Protein AF-A0AAE0CWH1-F1 (afdb_monomer_lite)

Structure (mmCIF, N/CA/C/O backbone):
data_AF-A0AAE0CWH1-F1
#
_entry.id   AF-A0AAE0CWH1-F1
#
loop_
_atom_site.group_PDB
_atom_site.id
_atom_site.type_symbol
_atom_site.label_atom_id
_atom_site.label_alt_id
_atom_site.label_comp_id
_atom_site.label_asym_id
_atom_site.label_entity_id
_atom_site.label_seq_id
_atom_site.pdbx_PDB_ins_code
_atom_site.Cartn_x
_atom_site.Cartn_y
_atom_site.Cartn_z
_atom_site.occupancy
_atom_site.B_iso_or_equiv
_atom_site.auth_seq_id
_atom_site.auth_comp_id
_atom_site.auth_asym_id
_atom_site.auth_atom_id
_atom_site.pdbx_PDB_model_num
ATOM 1 N N . MET A 1 1 ? -42.273 17.896 56.744 1.00 43.06 1 MET A N 1
ATOM 2 C CA . MET A 1 1 ? -41.693 18.245 55.426 1.00 43.06 1 MET A CA 1
ATOM 3 C C . MET A 1 1 ? -41.003 17.010 54.846 1.00 43.06 1 MET A C 1
ATOM 5 O O . MET A 1 1 ? -39.860 16.769 55.180 1.00 43.06 1 MET A O 1
ATOM 9 N N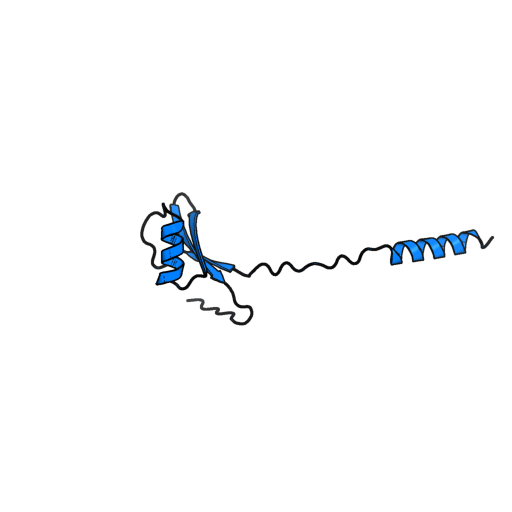 . VAL A 1 2 ? -41.695 16.188 54.043 1.00 53.91 2 VAL A N 1
ATOM 10 C CA . VAL A 1 2 ? -41.079 15.026 53.339 1.00 53.91 2 VAL A CA 1
ATOM 11 C C . VAL A 1 2 ? -41.346 15.063 51.824 1.00 53.91 2 VAL A C 1
ATOM 13 O O . VAL A 1 2 ? -40.657 14.416 51.047 1.00 53.91 2 VAL A O 1
ATOM 16 N N . LYS A 1 3 ? -42.258 15.935 51.366 1.00 51.84 3 LYS A N 1
ATOM 17 C CA . LYS A 1 3 ? -42.580 16.127 49.941 1.00 51.84 3 LYS A CA 1
ATOM 18 C C . LYS A 1 3 ? -41.342 16.447 49.091 1.00 51.84 3 LYS A C 1
ATOM 20 O O . LYS A 1 3 ? -41.187 15.857 48.036 1.00 51.84 3 LYS A O 1
ATOM 25 N N . SER A 1 4 ? -40.428 17.282 49.598 1.00 57.47 4 SER A N 1
ATOM 26 C CA . SER A 1 4 ? -39.177 17.652 48.907 1.00 57.47 4 SER A CA 1
ATOM 27 C C . SER A 1 4 ? -38.243 16.457 48.651 1.00 57.47 4 SER A C 1
ATOM 29 O O . SER A 1 4 ? -37.599 16.378 47.610 1.00 57.47 4 SER A O 1
ATOM 31 N N . SER A 1 5 ? -38.222 15.488 49.575 1.00 62.81 5 SER A N 1
ATOM 32 C CA . SER A 1 5 ? -37.331 14.322 49.512 1.00 6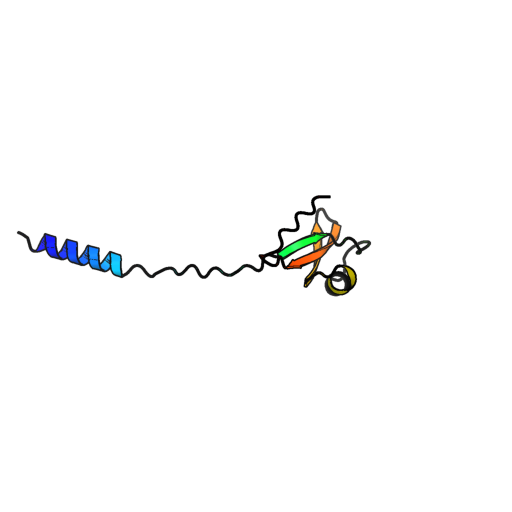2.81 5 SER A CA 1
ATOM 33 C C . SER A 1 5 ? -37.742 13.343 48.408 1.00 62.81 5 SER A C 1
ATOM 35 O O . SER A 1 5 ? -36.900 12.836 47.671 1.00 62.81 5 SER A O 1
ATOM 37 N N . HIS A 1 6 ? -39.050 13.133 48.224 1.00 68.56 6 HIS A N 1
ATOM 38 C CA . HIS A 1 6 ? -39.553 12.233 47.185 1.00 68.56 6 HIS A CA 1
ATOM 39 C C . HIS A 1 6 ? -39.375 12.803 45.777 1.00 68.56 6 HIS A C 1
ATOM 41 O O . HIS A 1 6 ? -39.020 12.051 44.879 1.00 68.56 6 HIS A O 1
ATOM 47 N N . TYR A 1 7 ? -39.548 14.116 45.580 1.00 78.19 7 TYR A N 1
ATOM 48 C CA . TYR A 1 7 ? -39.272 14.738 44.279 1.00 78.19 7 TYR A CA 1
ATOM 49 C C . TYR A 1 7 ? -37.796 14.641 43.907 1.00 78.19 7 TYR A C 1
ATOM 51 O O . TYR A 1 7 ? -37.479 14.364 42.756 1.00 78.19 7 TYR A O 1
ATOM 59 N N . PHE A 1 8 ? -36.901 14.805 44.882 1.00 76.38 8 PHE A N 1
ATOM 60 C CA . PHE A 1 8 ? -35.466 14.649 44.667 1.00 76.38 8 PHE A CA 1
ATOM 61 C C . PHE A 1 8 ? -35.093 13.205 44.303 1.00 76.38 8 PHE A C 1
ATOM 63 O O . PHE A 1 8 ? -34.355 12.981 43.347 1.00 76.38 8 PHE A O 1
ATOM 70 N N . ALA A 1 9 ? -35.666 12.222 45.003 1.00 81.19 9 ALA A N 1
ATOM 71 C CA . ALA A 1 9 ? -35.465 10.808 44.695 1.00 81.19 9 ALA A CA 1
ATOM 72 C C . ALA A 1 9 ? -36.017 10.426 43.309 1.00 81.19 9 ALA A C 1
ATOM 74 O O . ALA A 1 9 ? -35.343 9.743 42.545 1.00 81.19 9 ALA A O 1
ATOM 75 N N . ILE A 1 10 ? -37.214 10.905 42.956 1.00 83.50 10 ILE A N 1
ATOM 76 C CA . ILE A 1 10 ? -37.836 10.651 41.648 1.00 83.50 10 ILE A CA 1
ATOM 77 C C . ILE A 1 10 ? -37.025 11.302 40.523 1.00 83.50 10 ILE A C 1
ATOM 79 O O . ILE A 1 10 ? -36.811 10.677 39.487 1.00 83.50 10 ILE A O 1
ATOM 83 N N . LEU A 1 11 ? -36.534 12.526 40.729 1.00 82.00 11 LEU A N 1
ATOM 84 C CA . LEU A 1 11 ? -35.694 13.232 39.763 1.00 82.00 11 LEU A CA 1
ATOM 85 C C . LEU A 1 11 ? -34.364 12.500 39.531 1.00 82.00 11 LEU A C 1
ATOM 87 O O . LEU A 1 11 ? -33.956 12.334 38.386 1.00 82.00 11 LEU A O 1
ATOM 91 N N . LEU A 1 12 ? -33.727 11.999 40.594 1.00 80.19 12 LEU A N 1
ATOM 92 C CA . LEU A 1 12 ? -32.515 11.182 40.483 1.00 80.19 12 LEU A CA 1
ATOM 93 C C . LEU A 1 12 ? -32.759 9.891 39.694 1.00 80.19 12 LEU A C 1
ATOM 95 O O . LEU A 1 12 ? -31.961 9.551 38.826 1.00 80.19 12 LEU A O 1
ATOM 99 N N . VAL A 1 13 ? -33.874 9.203 39.946 1.00 83.62 13 VAL A N 1
ATOM 100 C CA . VAL A 1 13 ? -34.251 7.996 39.193 1.00 83.62 13 VAL A CA 1
ATOM 101 C C . VAL A 1 13 ? -34.487 8.320 37.715 1.00 83.62 13 VAL A C 1
ATOM 103 O O . VAL A 1 13 ? -33.997 7.599 36.853 1.00 83.62 13 VAL A O 1
ATOM 106 N N . PHE A 1 14 ? -35.156 9.433 37.404 1.00 81.69 14 PHE A N 1
ATOM 107 C CA . PHE A 1 14 ? -35.363 9.874 36.021 1.00 81.69 14 PHE A CA 1
ATOM 108 C C . PHE A 1 14 ? -34.050 10.162 35.282 1.00 81.69 14 PHE A C 1
ATOM 110 O O . PHE A 1 14 ? -33.906 9.769 34.127 1.00 81.69 14 PHE A O 1
ATOM 117 N N . VAL A 1 15 ? -33.083 10.806 35.943 1.00 79.25 15 VAL A N 1
ATOM 118 C CA . VAL A 1 15 ? -31.763 11.099 35.358 1.00 79.25 15 VAL A CA 1
ATOM 119 C C . VAL A 1 15 ? -30.980 9.817 35.066 1.00 79.25 15 VAL A C 1
ATOM 121 O O . VAL A 1 15 ? -30.327 9.736 34.031 1.00 79.25 15 VAL A O 1
ATOM 124 N N . LEU A 1 16 ? -31.077 8.803 35.931 1.00 75.69 16 LEU A N 1
ATOM 125 C CA . LEU A 1 16 ? -30.406 7.514 35.731 1.00 75.69 16 LEU A CA 1
ATOM 126 C C . LEU A 1 16 ? -31.013 6.694 34.582 1.00 75.69 16 LEU A C 1
ATOM 128 O O . LEU A 1 16 ? -30.282 5.978 33.907 1.00 75.69 16 LEU A O 1
ATOM 132 N N . ILE A 1 17 ? -32.323 6.809 34.340 1.00 75.56 17 ILE A N 1
ATOM 133 C CA . ILE A 1 17 ? -33.015 6.104 33.242 1.00 75.56 17 ILE A CA 1
ATOM 134 C C . ILE A 1 17 ? -32.818 6.827 31.898 1.00 75.56 17 ILE A C 1
ATOM 136 O O . ILE A 1 17 ? -32.878 6.203 30.844 1.00 75.56 17 ILE A O 1
ATOM 140 N N . ALA A 1 18 ? -32.575 8.140 31.915 1.00 74.50 18 ALA A N 1
ATOM 141 C CA . ALA A 1 18 ? -32.427 8.951 30.707 1.00 74.50 18 ALA A CA 1
ATOM 142 C C . ALA A 1 18 ? -31.021 8.910 30.081 1.00 74.50 18 ALA A C 1
ATOM 144 O O . ALA A 1 18 ? -30.791 9.606 29.092 1.00 74.50 18 ALA A O 1
ATOM 145 N N . ILE A 1 19 ? -30.077 8.143 30.638 1.00 73.94 19 ILE A N 1
ATOM 146 C CA . ILE A 1 19 ? -28.745 8.001 30.045 1.00 73.94 19 ILE A CA 1
ATOM 147 C C . ILE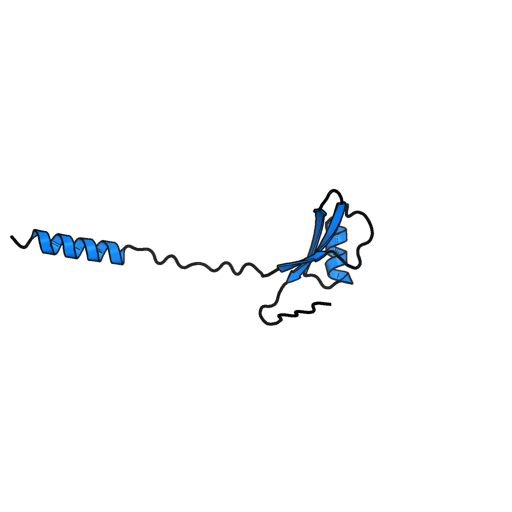 A 1 19 ? -28.907 7.128 28.794 1.00 73.94 19 ILE A C 1
ATOM 149 O O . ILE A 1 19 ? -29.242 5.952 28.935 1.00 73.94 19 ILE A O 1
ATOM 153 N N . PRO A 1 20 ? -28.705 7.658 27.573 1.00 66.81 20 PRO A N 1
ATOM 154 C CA . PRO A 1 20 ? -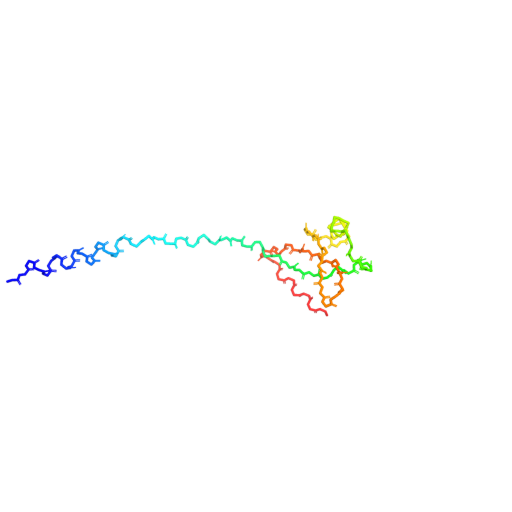28.710 6.808 26.398 1.00 66.81 20 PRO A CA 1
ATOM 155 C C . PRO A 1 20 ? -27.581 5.794 26.552 1.00 66.81 20 PRO A C 1
ATOM 157 O O . PRO A 1 20 ? -26.440 6.159 26.850 1.00 66.81 20 PRO A O 1
ATOM 160 N N . GLU A 1 21 ? -27.909 4.522 26.353 1.00 64.50 21 GLU A N 1
ATOM 161 C CA . GLU A 1 21 ? -26.924 3.476 26.143 1.00 64.50 21 GLU A CA 1
ATOM 162 C C . GLU A 1 21 ? -26.107 3.906 24.926 1.00 64.50 21 GLU A C 1
ATOM 164 O O . GLU A 1 21 ? -26.546 3.796 23.782 1.00 64.50 21 GLU A O 1
ATOM 169 N N . MET A 1 22 ? -24.936 4.497 25.168 1.00 62.38 22 MET A N 1
ATOM 170 C CA . MET A 1 22 ? -23.943 4.704 24.131 1.00 62.38 22 MET A CA 1
ATOM 171 C C . MET A 1 22 ? -23.442 3.312 23.781 1.00 62.38 22 MET A C 1
ATOM 173 O O . MET A 1 22 ? -22.427 2.852 24.302 1.00 62.38 22 MET A O 1
ATOM 177 N N . THR A 1 23 ? -24.200 2.607 22.944 1.00 56.03 23 THR A N 1
ATOM 178 C CA . THR A 1 23 ? -23.700 1.451 22.228 1.00 56.03 23 THR A CA 1
ATOM 179 C C . THR A 1 23 ? -22.484 1.962 21.484 1.00 56.03 23 THR A C 1
ATOM 181 O O . THR A 1 23 ? -22.610 2.687 20.495 1.00 56.03 23 THR A O 1
ATOM 184 N N . MET A 1 24 ? -21.301 1.663 22.018 1.00 57.22 24 MET A N 1
ATOM 185 C CA . MET A 1 24 ? -20.075 1.758 21.258 1.00 57.22 24 MET A CA 1
ATOM 186 C C . MET A 1 24 ? -20.278 0.803 20.096 1.00 57.22 24 MET A C 1
ATOM 188 O O . MET A 1 24 ? -20.099 -0.404 20.229 1.00 57.22 24 MET A O 1
ATOM 192 N N . THR A 1 25 ? -20.737 1.340 18.970 1.00 50.09 25 THR A N 1
ATOM 193 C CA . THR A 1 25 ? -20.560 0.701 17.682 1.00 50.09 25 THR A CA 1
ATOM 194 C C . THR A 1 25 ? -19.058 0.609 17.530 1.00 50.09 25 THR A C 1
ATOM 196 O O . THR A 1 25 ? -18.399 1.585 17.166 1.00 50.09 25 THR A O 1
ATOM 199 N N . THR A 1 26 ? -18.508 -0.533 17.929 1.00 51.97 26 THR A N 1
ATOM 200 C CA . THR A 1 26 ? -17.195 -0.971 17.506 1.00 51.97 26 THR A CA 1
ATOM 201 C C . THR A 1 26 ? -17.283 -0.985 15.994 1.00 51.97 26 THR A C 1
ATOM 203 O O . THR A 1 26 ? -17.807 -1.918 15.393 1.00 51.97 26 THR A O 1
ATOM 206 N N . VAL A 1 27 ? -16.876 0.120 15.374 1.00 50.44 27 VAL A N 1
ATOM 207 C CA . VAL A 1 27 ? -16.453 0.073 13.989 1.00 50.44 27 VAL A CA 1
ATOM 208 C C . VAL A 1 27 ? -15.307 -0.915 14.066 1.00 50.44 27 VAL A C 1
ATOM 210 O O . VAL A 1 27 ? -14.280 -0.600 14.667 1.00 50.44 27 VAL A O 1
ATOM 213 N N . GLU A 1 28 ? -15.535 -2.149 13.619 1.00 55.19 28 GLU A N 1
ATOM 214 C CA . GLU A 1 28 ? -14.449 -3.064 13.312 1.00 55.19 28 GLU A CA 1
ATOM 215 C C . GLU A 1 28 ? -13.621 -2.320 12.273 1.00 55.19 28 GLU A C 1
ATOM 217 O O . GLU A 1 28 ? -13.913 -2.322 11.079 1.00 55.19 28 GLU A O 1
ATOM 222 N N . ALA A 1 29 ? -12.657 -1.534 12.749 1.00 56.62 29 ALA A N 1
ATOM 223 C CA . ALA A 1 29 ? -11.621 -1.005 11.909 1.00 56.62 29 ALA A CA 1
ATOM 224 C C . ALA A 1 29 ? -10.950 -2.263 11.385 1.00 56.62 29 ALA A C 1
ATOM 226 O O . ALA A 1 29 ? -10.301 -2.966 12.158 1.00 56.62 29 ALA A O 1
ATOM 227 N N . ALA A 1 30 ? -11.215 -2.597 10.120 1.00 61.44 30 ALA A N 1
ATOM 228 C CA . ALA A 1 30 ? -10.520 -3.672 9.442 1.00 61.44 30 ALA A CA 1
ATOM 229 C C . ALA A 1 30 ? -9.038 -3.476 9.759 1.00 61.44 30 ALA A C 1
ATOM 231 O O . ALA A 1 30 ? -8.463 -2.429 9.444 1.00 61.44 30 ALA A O 1
ATOM 232 N N . ASN A 1 31 ? -8.469 -4.409 10.519 1.00 74.25 31 ASN A N 1
ATOM 233 C CA . ASN A 1 31 ? -7.109 -4.281 11.004 1.00 74.25 31 ASN A CA 1
ATOM 234 C C . ASN A 1 31 ? -6.217 -4.467 9.776 1.00 74.25 31 ASN A C 1
ATOM 236 O O . ASN A 1 31 ? -5.960 -5.586 9.366 1.00 74.25 31 ASN A O 1
ATOM 240 N N . VAL A 1 32 ? -5.812 -3.386 9.116 1.00 83.75 32 VAL A N 1
ATOM 241 C CA . VAL A 1 32 ? -4.930 -3.454 7.946 1.00 83.75 32 VAL A CA 1
ATOM 242 C C . VAL A 1 32 ? -3.489 -3.193 8.363 1.00 83.75 32 VAL A C 1
ATOM 244 O O . VAL A 1 32 ? -3.185 -2.203 9.027 1.00 83.75 32 VAL A O 1
ATOM 247 N N . CYS A 1 33 ? -2.587 -4.087 7.966 1.00 89.06 33 CYS A N 1
ATOM 248 C CA . CYS A 1 33 ? -1.150 -3.948 8.157 1.00 89.06 33 CYS A CA 1
ATOM 249 C C . CYS A 1 33 ? -0.521 -3.291 6.923 1.00 89.06 33 CYS A C 1
ATOM 251 O O . CYS A 1 33 ? -0.584 -3.843 5.827 1.00 89.06 33 CYS A O 1
ATOM 253 N N . GLU A 1 34 ? 0.099 -2.124 7.105 1.00 92.44 34 GLU A N 1
ATOM 254 C CA . GLU A 1 34 ? 0.897 -1.447 6.076 1.00 92.44 34 GLU A CA 1
ATOM 255 C C . GLU A 1 34 ? 2.321 -2.017 6.062 1.00 92.44 34 GLU A C 1
ATOM 257 O O . GLU A 1 34 ? 3.006 -2.012 7.087 1.00 92.44 34 GLU A O 1
ATOM 262 N N . LYS A 1 35 ? 2.807 -2.444 4.894 1.00 93.94 35 LYS A N 1
ATOM 263 C CA . LYS A 1 35 ? 4.207 -2.840 4.682 1.00 93.94 35 LYS A CA 1
ATOM 264 C C . LYS A 1 35 ? 4.758 -2.175 3.418 1.00 93.94 35 LYS A C 1
ATOM 266 O O . LYS A 1 35 ? 4.024 -2.038 2.441 1.00 93.94 35 LYS A O 1
ATOM 271 N N . PRO A 1 36 ? 6.030 -1.738 3.383 1.00 95.38 36 PRO A N 1
ATOM 272 C CA . PRO A 1 36 ? 6.647 -1.333 2.124 1.00 95.38 36 PRO A CA 1
ATOM 273 C C . PRO A 1 36 ? 6.682 -2.534 1.170 1.00 95.38 36 PRO A C 1
ATOM 275 O O . PRO A 1 36 ? 7.027 -3.636 1.590 1.00 95.38 36 PRO A O 1
ATOM 278 N N . SER A 1 37 ? 6.334 -2.312 -0.097 1.00 96.44 37 SER A N 1
ATOM 279 C CA . SER A 1 37 ? 6.372 -3.363 -1.117 1.00 96.44 37 SER A CA 1
ATOM 280 C C . SER A 1 37 ? 7.795 -3.894 -1.279 1.00 96.44 37 SER A C 1
ATOM 282 O O . SER A 1 37 ? 8.736 -3.111 -1.447 1.00 96.44 37 SER A O 1
ATOM 284 N N . GLN A 1 38 ? 7.941 -5.218 -1.246 1.00 96.75 38 GLN A N 1
ATOM 285 C CA . GLN A 1 38 ? 9.236 -5.882 -1.427 1.00 96.75 38 GLN A CA 1
ATOM 286 C C . GLN A 1 38 ? 9.576 -6.100 -2.900 1.00 96.75 38 GLN A C 1
ATOM 288 O O . GLN A 1 38 ? 10.742 -6.247 -3.265 1.00 96.75 38 GLN A O 1
ATOM 293 N N . THR A 1 39 ? 8.557 -6.112 -3.760 1.00 97.31 39 THR A N 1
ATOM 294 C CA . THR A 1 39 ? 8.722 -6.334 -5.198 1.00 97.31 39 THR A CA 1
ATOM 295 C C . THR A 1 39 ? 8.803 -5.031 -5.995 1.00 97.31 39 THR A C 1
ATOM 297 O O . THR A 1 39 ? 9.312 -5.013 -7.120 1.00 97.31 39 THR A O 1
ATOM 300 N N . TRP A 1 40 ? 8.325 -3.914 -5.439 1.00 96.44 40 TRP A N 1
ATOM 301 C CA . TRP A 1 40 ? 8.341 -2.620 -6.110 1.00 96.44 40 TRP A CA 1
ATOM 302 C C . TRP A 1 40 ? 9.741 -2.016 -6.137 1.00 96.44 40 TRP A C 1
ATOM 304 O O . TRP A 1 40 ? 10.373 -1.778 -5.109 1.00 96.44 40 TRP A O 1
ATOM 314 N N . SER A 1 41 ? 10.195 -1.664 -7.337 1.00 93.62 41 SER A N 1
ATOM 315 C CA . SER A 1 41 ? 11.487 -1.015 -7.543 1.00 93.62 41 SER A CA 1
ATOM 316 C C . SER A 1 41 ? 11.328 0.432 -8.004 1.00 93.62 41 SER A C 1
ATOM 318 O O . SER A 1 41 ? 10.530 0.753 -8.882 1.00 93.62 41 SER A O 1
ATOM 320 N N . GLY A 1 42 ? 12.143 1.322 -7.436 1.00 93.50 42 GLY A N 1
ATOM 321 C CA . GLY A 1 42 ? 12.193 2.733 -7.821 1.00 93.50 42 GLY A CA 1
ATOM 322 C C . GLY A 1 42 ? 11.087 3.606 -7.217 1.00 93.50 42 GLY A C 1
ATOM 323 O O . GLY A 1 42 ? 10.414 3.252 -6.248 1.00 93.50 42 GLY A O 1
ATOM 324 N N . LYS A 1 43 ? 10.940 4.815 -7.768 1.00 95.88 43 LYS A N 1
ATOM 325 C CA . LYS A 1 43 ? 10.015 5.833 -7.254 1.00 95.88 43 LYS A CA 1
ATOM 326 C C . LYS A 1 43 ? 8.571 5.479 -7.611 1.00 95.88 43 LYS A C 1
ATOM 328 O O . LYS A 1 43 ? 8.240 5.333 -8.783 1.00 95.88 43 LYS A O 1
ATOM 333 N N . CYS A 1 44 ? 7.696 5.433 -6.611 1.00 97.50 44 CYS A N 1
ATOM 334 C CA . CYS A 1 44 ? 6.264 5.240 -6.829 1.00 97.50 44 CYS A CA 1
ATOM 335 C C . CYS A 1 44 ? 5.637 6.518 -7.408 1.00 97.50 44 CYS A C 1
ATOM 337 O O . CYS A 1 44 ? 5.644 7.565 -6.761 1.00 97.50 44 CYS A O 1
ATOM 339 N N . GLY A 1 45 ? 5.148 6.453 -8.648 1.00 95.88 45 GLY A N 1
ATOM 340 C CA . GLY A 1 45 ? 4.504 7.582 -9.337 1.00 95.88 45 GLY A CA 1
ATOM 341 C C . GLY A 1 45 ? 3.057 7.322 -9.755 1.00 95.88 45 GLY A C 1
ATOM 342 O O . GLY A 1 45 ? 2.376 8.250 -10.177 1.00 95.88 45 GLY A O 1
ATOM 343 N N . ASN A 1 46 ? 2.593 6.077 -9.643 1.00 97.00 46 ASN A N 1
ATOM 344 C CA . ASN A 1 46 ? 1.249 5.667 -10.023 1.00 97.00 46 ASN A CA 1
ATOM 345 C C . ASN A 1 46 ? 0.709 4.683 -8.980 1.00 97.00 46 ASN A C 1
ATOM 347 O O . ASN A 1 46 ? 1.143 3.532 -8.920 1.00 97.00 46 ASN A O 1
ATOM 351 N N . THR A 1 47 ? -0.242 5.153 -8.173 1.00 97.81 47 THR A N 1
ATOM 352 C CA . THR A 1 47 ? -0.897 4.361 -7.125 1.00 97.81 47 THR A CA 1
ATOM 353 C C . THR A 1 47 ? -1.605 3.134 -7.695 1.00 97.81 47 THR A C 1
ATOM 355 O O . THR A 1 47 ? -1.527 2.086 -7.080 1.00 97.81 47 THR A O 1
ATOM 358 N N . GLY A 1 48 ? -2.220 3.209 -8.880 1.00 98.12 48 GLY A N 1
ATOM 359 C CA . GLY A 1 48 ? -2.919 2.065 -9.479 1.00 98.12 48 GLY A CA 1
ATOM 360 C C . GLY A 1 48 ? -1.980 0.942 -9.929 1.00 98.12 48 GLY A C 1
ATOM 361 O O . GLY A 1 48 ? -2.299 -0.229 -9.769 1.00 98.12 48 GLY A O 1
ATOM 362 N N . HIS A 1 49 ? -0.789 1.278 -10.438 1.00 97.94 49 HIS A N 1
ATOM 363 C CA . HIS A 1 49 ? 0.228 0.259 -10.733 1.00 97.94 49 HIS A CA 1
ATOM 364 C C . HIS A 1 49 ? 0.751 -0.395 -9.451 1.00 97.94 49 HIS A C 1
ATOM 366 O O . HIS A 1 49 ? 0.928 -1.607 -9.417 1.00 97.94 49 HIS A O 1
ATOM 372 N N . CYS A 1 50 ? 0.979 0.407 -8.406 1.00 98.38 50 CYS A N 1
ATOM 373 C CA . CYS A 1 50 ? 1.367 -0.094 -7.089 1.00 98.38 50 CYS A CA 1
ATOM 374 C C . CYS A 1 50 ? 0.282 -1.008 -6.496 1.00 98.38 50 CYS A C 1
ATOM 376 O O . CYS A 1 50 ? 0.601 -2.101 -6.048 1.00 98.38 50 CYS A O 1
ATOM 378 N N . ASP A 1 51 ? -0.991 -0.611 -6.568 1.00 98.38 51 ASP A N 1
ATOM 379 C CA . ASP A 1 51 ? -2.130 -1.407 -6.104 1.00 98.38 51 ASP A CA 1
ATOM 380 C C . ASP A 1 51 ? -2.209 -2.768 -6.799 1.00 98.38 51 ASP A C 1
ATOM 382 O O . ASP A 1 51 ? -2.234 -3.802 -6.133 1.00 98.38 51 ASP A O 1
ATOM 386 N N . ASN A 1 52 ? -2.180 -2.773 -8.134 1.00 98.38 52 ASN A N 1
ATOM 387 C CA . ASN A 1 52 ? -2.237 -4.010 -8.910 1.00 98.38 52 ASN A CA 1
ATOM 388 C C . ASN A 1 52 ? -1.040 -4.915 -8.606 1.00 98.38 52 ASN A C 1
ATOM 390 O O . ASN A 1 52 ? -1.222 -6.102 -8.379 1.00 98.38 52 ASN A O 1
ATOM 394 N N . GLN A 1 53 ? 0.174 -4.365 -8.523 1.00 98.00 53 GLN A N 1
ATOM 395 C CA . GLN A 1 53 ? 1.354 -5.163 -8.192 1.00 98.00 53 GLN A CA 1
ATOM 396 C C . GLN A 1 53 ? 1.281 -5.743 -6.772 1.00 98.00 53 GLN A C 1
ATOM 398 O O . GLN A 1 53 ? 1.572 -6.921 -6.584 1.00 98.00 53 GLN A O 1
ATOM 403 N N . CYS A 1 54 ? 0.859 -4.955 -5.779 1.00 98.00 54 CYS A N 1
ATOM 404 C CA . CYS A 1 54 ? 0.660 -5.436 -4.411 1.00 98.00 54 CYS A CA 1
ATOM 405 C C . CYS A 1 54 ? -0.338 -6.607 -4.361 1.00 98.00 54 CYS A C 1
ATOM 407 O O . CYS A 1 54 ? -0.088 -7.595 -3.671 1.00 98.00 54 CYS A O 1
ATOM 409 N N . LYS A 1 55 ? -1.435 -6.530 -5.121 1.00 97.00 55 LYS A N 1
ATOM 410 C CA . LYS A 1 55 ? -2.436 -7.603 -5.222 1.00 97.00 55 LYS A CA 1
ATOM 411 C C . LYS A 1 55 ? -1.902 -8.834 -5.949 1.00 97.00 55 LYS A C 1
ATOM 413 O O . LYS A 1 55 ? -1.994 -9.946 -5.432 1.00 97.00 55 LYS A O 1
ATOM 418 N N . ASP A 1 56 ? -1.319 -8.631 -7.125 1.00 97.88 56 ASP A N 1
ATOM 419 C CA . ASP A 1 56 ? -0.939 -9.714 -8.027 1.00 97.88 56 ASP A CA 1
ATOM 420 C C . ASP A 1 56 ? 0.325 -10.450 -7.552 1.00 97.88 56 ASP A C 1
ATOM 422 O O . ASP A 1 56 ? 0.460 -11.648 -7.794 1.00 97.88 56 ASP A O 1
ATOM 426 N N . TRP A 1 57 ? 1.281 -9.742 -6.934 1.00 97.62 57 TRP A N 1
ATOM 427 C CA . TRP A 1 57 ? 2.629 -10.269 -6.660 1.00 97.62 57 TRP A CA 1
ATOM 428 C C . TRP A 1 57 ? 2.901 -10.488 -5.174 1.00 97.62 57 TRP A C 1
ATOM 430 O O . TRP A 1 57 ? 3.716 -11.340 -4.829 1.00 97.62 57 TRP A O 1
ATOM 440 N N . GLU A 1 58 ? 2.256 -9.718 -4.298 1.00 96.75 58 GLU A N 1
ATOM 441 C CA . GLU A 1 58 ? 2.464 -9.804 -2.847 1.00 96.75 58 GLU A CA 1
ATOM 442 C C . GLU A 1 58 ? 1.229 -10.326 -2.108 1.00 96.75 58 GLU A C 1
ATOM 444 O O . GLU A 1 58 ? 1.307 -10.544 -0.904 1.00 96.75 58 GLU A O 1
ATOM 449 N N . HIS A 1 59 ? 0.119 -10.585 -2.812 1.00 94.19 59 HIS A N 1
ATOM 450 C CA . HIS A 1 59 ? -1.150 -11.051 -2.238 1.00 94.19 59 HIS A CA 1
ATOM 451 C C . HIS A 1 59 ? -1.724 -10.108 -1.168 1.00 94.19 59 HIS A C 1
ATOM 453 O O . HIS A 1 59 ? -2.366 -10.536 -0.210 1.00 94.19 59 HIS A O 1
ATOM 459 N N . ALA A 1 60 ? -1.482 -8.809 -1.328 1.00 95.00 60 ALA A N 1
ATOM 460 C CA . ALA A 1 60 ? -2.058 -7.774 -0.484 1.00 95.00 60 ALA A CA 1
ATOM 461 C C . ALA A 1 60 ? -3.506 -7.463 -0.899 1.00 95.00 60 ALA A C 1
ATOM 463 O O . ALA A 1 60 ? -3.893 -7.678 -2.049 1.00 95.00 60 ALA 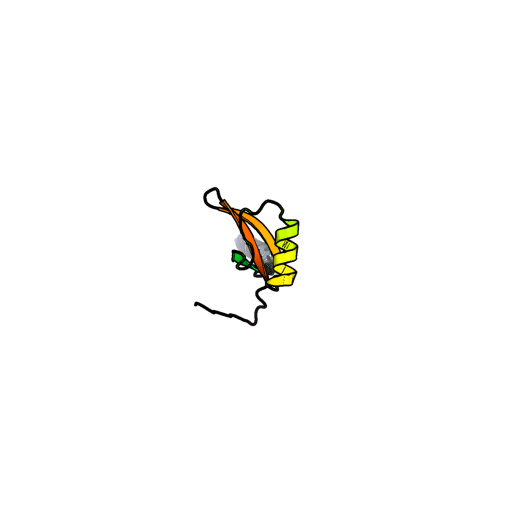A O 1
ATOM 464 N N . SER A 1 61 ? -4.304 -6.892 0.005 1.00 95.19 61 SER A N 1
ATOM 465 C CA . SER A 1 61 ? -5.662 -6.441 -0.327 1.00 95.19 61 SER A CA 1
ATOM 466 C C . SER A 1 61 ? -5.659 -5.120 -1.101 1.00 95.19 61 SER A C 1
ATOM 468 O O . SER A 1 61 ? -6.536 -4.877 -1.933 1.00 95.19 61 SER A O 1
ATOM 470 N N . HIS A 1 62 ? -4.658 -4.268 -0.864 1.00 95.75 62 HIS A N 1
ATOM 471 C CA . HIS A 1 62 ? -4.519 -2.967 -1.513 1.00 95.75 62 HIS A CA 1
ATOM 472 C C . HIS A 1 62 ? -3.053 -2.514 -1.584 1.00 95.75 62 HIS A C 1
ATOM 474 O O . HIS A 1 62 ? -2.204 -2.997 -0.837 1.00 95.75 62 HIS A O 1
ATOM 480 N N . GLY A 1 63 ? -2.749 -1.544 -2.445 1.00 97.44 63 GLY A N 1
ATOM 481 C CA . GLY A 1 63 ? -1.466 -0.848 -2.459 1.00 97.44 63 GLY A CA 1
ATOM 482 C C . GLY A 1 63 ? -1.584 0.633 -2.812 1.00 97.44 63 GLY A C 1
ATOM 483 O O . GLY A 1 63 ? -2.441 1.038 -3.595 1.00 97.44 63 GLY A O 1
ATOM 484 N N . ALA A 1 64 ? -0.694 1.457 -2.254 1.00 97.94 64 ALA A N 1
ATOM 485 C CA . ALA A 1 64 ? -0.649 2.882 -2.555 1.00 97.94 64 ALA A CA 1
ATOM 486 C C . ALA A 1 64 ? 0.756 3.498 -2.519 1.00 97.94 64 ALA A C 1
ATOM 488 O O . ALA A 1 64 ? 1.651 3.083 -1.779 1.00 97.94 64 ALA A O 1
ATOM 489 N N . CYS A 1 65 ? 0.944 4.556 -3.315 1.00 98.06 65 CYS A N 1
ATOM 490 C CA . CYS A 1 65 ? 2.153 5.368 -3.255 1.00 98.06 65 CYS A CA 1
ATOM 491 C C . CYS A 1 65 ? 2.097 6.318 -2.051 1.00 98.06 65 CYS A C 1
ATOM 493 O O . CYS A 1 65 ? 1.268 7.226 -2.021 1.00 98.06 65 CYS A O 1
ATOM 495 N N . HIS A 1 66 ? 3.049 6.203 -1.123 1.00 96.31 66 HIS A N 1
ATOM 496 C CA . HIS A 1 66 ? 3.219 7.156 -0.023 1.00 96.31 66 HIS A CA 1
ATOM 497 C C . HIS A 1 66 ? 4.607 7.791 -0.027 1.00 96.31 66 HIS A C 1
ATOM 499 O O . HIS A 1 66 ? 5.627 7.149 -0.292 1.00 96.31 66 HIS A O 1
ATOM 505 N N . LYS A 1 67 ? 4.651 9.084 0.308 1.00 95.50 67 LYS A N 1
ATOM 506 C CA . LYS A 1 67 ? 5.894 9.837 0.482 1.00 95.50 67 LYS A CA 1
ATOM 507 C C . LYS A 1 67 ? 6.370 9.721 1.931 1.00 95.50 67 LYS A C 1
ATOM 509 O O . LYS A 1 67 ? 5.688 10.179 2.845 1.00 95.50 67 LYS A O 1
ATOM 514 N N . ARG A 1 68 ? 7.565 9.167 2.144 1.00 92.00 68 ARG A N 1
ATOM 515 C CA . ARG A 1 68 ? 8.272 9.154 3.439 1.00 92.00 68 ARG A CA 1
ATOM 516 C C . ARG A 1 68 ? 9.676 9.717 3.229 1.00 92.00 68 ARG A C 1
ATOM 518 O O . ARG A 1 68 ? 10.358 9.312 2.293 1.00 92.00 68 ARG A O 1
ATOM 525 N N . GLN A 1 69 ? 10.093 10.682 4.054 1.00 90.69 69 GLN A N 1
ATOM 526 C CA . GLN A 1 69 ? 11.433 11.303 3.982 1.00 90.69 69 GLN A CA 1
ATOM 527 C C . GLN A 1 69 ? 11.847 11.709 2.551 1.00 90.69 69 GLN A C 1
ATOM 529 O O . GLN A 1 69 ? 12.933 11.405 2.072 1.00 90.69 69 GLN A O 1
ATOM 534 N N . ASN A 1 70 ? 10.935 12.375 1.843 1.00 90.62 70 ASN A N 1
ATOM 535 C CA . ASN A 1 70 ? 11.108 12.823 0.460 1.00 90.62 70 ASN A CA 1
ATOM 536 C C . ASN A 1 70 ? 11.189 11.735 -0.634 1.00 90.62 70 ASN A C 1
ATOM 538 O O . ASN A 1 70 ? 11.310 12.079 -1.808 1.00 90.62 70 ASN A O 1
ATOM 542 N N . ASN A 1 71 ? 11.004 10.460 -0.290 1.00 93.25 71 ASN A N 1
ATOM 543 C CA . ASN A 1 71 ? 10.972 9.340 -1.228 1.00 93.25 71 ASN A CA 1
ATOM 544 C C . ASN A 1 71 ? 9.552 8.780 -1.358 1.00 93.25 71 ASN A C 1
ATOM 546 O O . ASN A 1 71 ? 8.906 8.473 -0.357 1.00 93.25 71 ASN A O 1
ATOM 550 N N . TRP A 1 72 ? 9.063 8.654 -2.593 1.00 96.50 72 TRP A N 1
ATOM 551 C CA . TRP A 1 72 ? 7.793 7.982 -2.869 1.00 96.50 72 TRP A CA 1
ATOM 552 C C . TRP A 1 72 ? 8.035 6.487 -3.019 1.00 96.50 72 TRP A C 1
ATOM 554 O O . TRP A 1 72 ? 8.734 6.072 -3.945 1.00 96.50 72 TRP A O 1
ATOM 564 N N . LYS A 1 73 ? 7.451 5.698 -2.123 1.00 97.31 73 LYS A N 1
ATOM 565 C CA . LYS A 1 73 ? 7.515 4.237 -2.139 1.00 97.31 73 LYS A CA 1
ATOM 566 C C . LYS A 1 73 ? 6.111 3.660 -2.283 1.00 97.31 73 LYS A C 1
ATOM 568 O O . LYS A 1 73 ? 5.136 4.319 -1.924 1.00 97.31 73 LYS A O 1
ATOM 573 N N . CYS A 1 74 ? 6.039 2.462 -2.843 1.00 98.31 74 CYS A N 1
ATOM 574 C CA . CYS A 1 74 ? 4.821 1.669 -2.854 1.00 98.31 74 CYS A CA 1
ATOM 575 C C . CYS A 1 74 ? 4.696 0.963 -1.500 1.00 98.31 74 CYS A C 1
ATOM 577 O O . CYS A 1 74 ? 5.675 0.391 -1.012 1.00 98.31 74 CYS A O 1
ATOM 579 N N . PHE A 1 75 ? 3.525 1.054 -0.882 1.00 97.62 75 PHE A N 1
ATOM 580 C CA . PHE A 1 75 ? 3.178 0.339 0.340 1.00 97.62 75 PHE A CA 1
ATOM 581 C C . PHE A 1 75 ? 1.980 -0.553 0.048 1.00 97.62 75 PHE A C 1
ATOM 583 O O . PHE A 1 75 ? 1.019 -0.096 -0.568 1.00 97.62 75 PHE A O 1
ATOM 590 N N . CYS A 1 76 ? 2.056 -1.802 0.487 1.00 97.81 76 CYS A N 1
ATOM 591 C CA . CYS A 1 76 ? 0.994 -2.785 0.384 1.00 97.81 76 CYS A CA 1
ATOM 592 C C . CYS A 1 76 ? 0.268 -2.901 1.730 1.00 97.81 76 CYS A C 1
ATOM 594 O O . CYS A 1 76 ? 0.890 -2.833 2.794 1.00 97.81 76 CYS A O 1
ATOM 596 N N . TYR A 1 77 ? -1.045 -3.077 1.674 1.00 95.12 77 TYR A N 1
ATOM 597 C CA . TYR A 1 77 ? -1.929 -3.221 2.820 1.00 95.12 77 TYR A CA 1
ATOM 598 C C . TYR A 1 77 ? -2.477 -4.638 2.844 1.00 95.12 77 TYR A C 1
ATOM 600 O O . TYR A 1 77 ? -3.045 -5.108 1.861 1.00 95.12 77 TYR A O 1
ATOM 608 N N . PHE A 1 78 ? -2.294 -5.310 3.971 1.00 92.50 78 PHE A N 1
ATOM 609 C CA . PHE A 1 78 ? -2.752 -6.673 4.195 1.00 92.50 78 PHE A CA 1
ATOM 610 C C . PHE A 1 78 ? -3.867 -6.645 5.224 1.00 92.50 78 PHE A C 1
ATOM 612 O O . PHE A 1 78 ? -3.699 -6.048 6.287 1.00 92.50 78 PHE A O 1
ATOM 619 N N . GLU A 1 79 ? -4.994 -7.276 4.923 1.00 88.25 79 GLU A N 1
ATOM 620 C CA . GLU A 1 79 ? -6.027 -7.509 5.926 1.00 88.25 79 GLU A CA 1
ATOM 621 C C . GLU A 1 79 ? -5.482 -8.485 6.970 1.00 88.25 79 GLU A C 1
ATOM 623 O O . GLU A 1 79 ? -5.010 -9.574 6.647 1.00 88.25 79 GLU A O 1
ATOM 628 N N . LEU A 1 80 ? -5.489 -8.064 8.231 1.00 75.75 80 LEU A N 1
ATOM 629 C CA . LEU A 1 80 ? -5.243 -8.941 9.359 1.00 75.75 80 LEU A CA 1
ATOM 630 C C . LEU A 1 80 ? -6.561 -9.663 9.618 1.00 75.75 80 LEU A C 1
ATOM 632 O O . LEU A 1 80 ? -7.458 -9.119 10.265 1.00 75.75 80 LEU A O 1
ATOM 636 N N . GLU A 1 81 ? -6.695 -10.880 9.094 1.00 64.56 81 GLU A N 1
ATOM 637 C CA . GLU A 1 81 ? -7.701 -11.792 9.626 1.00 64.56 81 GLU A CA 1
ATOM 638 C C . GLU A 1 81 ? -7.416 -11.966 11.119 1.00 64.56 81 GLU A C 1
ATOM 640 O O . GLU A 1 81 ? -6.293 -12.264 11.534 1.00 64.56 81 GLU A O 1
ATOM 645 N N . THR A 1 82 ? -8.441 -11.749 11.937 1.00 55.75 82 THR A N 1
ATOM 646 C CA . THR A 1 82 ? -8.386 -11.765 13.404 1.00 55.75 82 THR A CA 1
ATOM 647 C C . THR A 1 82 ? -7.936 -13.099 14.014 1.00 55.75 82 THR A C 1
ATOM 649 O O . THR A 1 82 ? -7.800 -13.175 15.230 1.00 55.75 82 THR A O 1
ATOM 652 N N . ASP A 1 83 ? -7.632 -14.109 13.196 1.00 43.78 83 ASP A N 1
ATOM 653 C CA . ASP A 1 83 ? -7.148 -15.426 13.614 1.00 43.78 83 ASP A CA 1
ATOM 654 C C . ASP A 1 83 ? -5.673 -15.697 13.276 1.00 43.78 83 ASP A C 1
ATOM 656 O O . ASP A 1 83 ? -5.158 -16.769 13.599 1.00 43.78 83 ASP A O 1
ATOM 660 N N . VAL A 1 84 ? -4.947 -14.746 12.671 1.00 49.19 84 VAL A N 1
ATOM 661 C CA . VAL A 1 84 ? -3.541 -14.965 12.306 1.00 49.19 84 VAL A CA 1
ATOM 662 C C . VAL A 1 84 ? -2.657 -13.791 12.721 1.00 49.19 84 VAL A C 1
ATOM 664 O O . VAL A 1 84 ? -2.246 -12.944 11.929 1.00 49.19 84 VAL A O 1
ATOM 667 N N . ILE A 1 85 ? -2.269 -13.800 13.997 1.00 48.25 85 ILE A N 1
ATOM 668 C CA . ILE A 1 85 ? -1.016 -13.189 14.448 1.00 48.25 85 ILE A CA 1
ATOM 669 C C . ILE A 1 85 ? 0.132 -13.972 13.776 1.00 48.25 85 ILE A C 1
ATOM 671 O O . ILE A 1 85 ? 0.747 -14.838 14.391 1.00 48.25 85 ILE A O 1
ATOM 675 N N . MET A 1 86 ? 0.423 -13.706 12.496 1.00 45.41 86 MET A N 1
ATOM 676 C CA . MET A 1 86 ? 1.739 -14.016 11.931 1.00 45.41 86 MET A CA 1
ATOM 677 C C . MET A 1 86 ? 2.691 -12.910 12.385 1.00 45.41 86 MET A C 1
ATOM 679 O O . MET A 1 86 ? 3.007 -11.986 11.631 1.00 45.41 86 MET A O 1
ATOM 683 N N . ILE A 1 87 ? 3.151 -13.011 13.632 1.00 50.22 87 ILE A N 1
ATOM 684 C CA . ILE A 1 87 ? 4.489 -12.526 13.963 1.00 50.22 87 ILE A CA 1
ATOM 685 C C . ILE A 1 87 ? 5.437 -13.413 13.156 1.00 50.22 87 ILE A C 1
ATOM 687 O O . ILE A 1 87 ? 5.752 -14.524 13.564 1.00 50.22 87 ILE A O 1
ATOM 691 N N . ASN A 1 88 ? 5.829 -12.945 11.977 1.00 44.44 88 ASN A N 1
ATOM 692 C CA . ASN A 1 88 ? 7.115 -13.311 11.404 1.00 44.44 88 ASN A CA 1
ATOM 693 C C . ASN A 1 88 ? 7.960 -12.042 11.478 1.00 44.44 88 ASN A C 1
ATOM 695 O O . ASN A 1 88 ? 7.994 -11.237 10.547 1.00 44.44 88 ASN A O 1
ATOM 699 N N . ASP A 1 89 ? 8.505 -11.832 12.678 1.00 47.53 89 ASP A N 1
ATOM 700 C CA . ASP A 1 89 ? 9.731 -11.074 12.883 1.00 47.53 89 ASP A CA 1
ATOM 701 C C . ASP A 1 89 ? 10.869 -11.911 12.277 1.00 47.53 89 ASP A C 1
ATOM 703 O O . ASP A 1 89 ? 11.283 -12.903 12.878 1.00 47.53 89 ASP A O 1
ATOM 707 N N . ASP A 1 90 ? 11.331 -11.525 11.087 1.00 39.12 90 ASP A N 1
ATOM 708 C CA . ASP A 1 90 ? 12.653 -11.880 10.554 1.00 39.12 90 ASP A CA 1
ATOM 709 C C . ASP A 1 90 ? 13.551 -10.632 10.562 1.00 39.12 90 ASP A C 1
ATOM 711 O O . ASP A 1 90 ? 13.084 -9.559 10.099 1.00 39.12 90 ASP A O 1
#

Secondary structure (DSSP, 8-state):
--HHHHHHHHHHHHHHHTS------------EEEEE-SS--S----HHHHHHHHHHHH--SEEEEEEETTEEEEEEEEE--TT-------

Sequence (90 aa):
MVKSSHYFAILLVFVLIAIPEMTMTTVEAANVCEKPSQTWSGKCGNTGHCDNQCKDWEHASHGACHKRQNNWKCFCYFELETDVIMINDD

Radius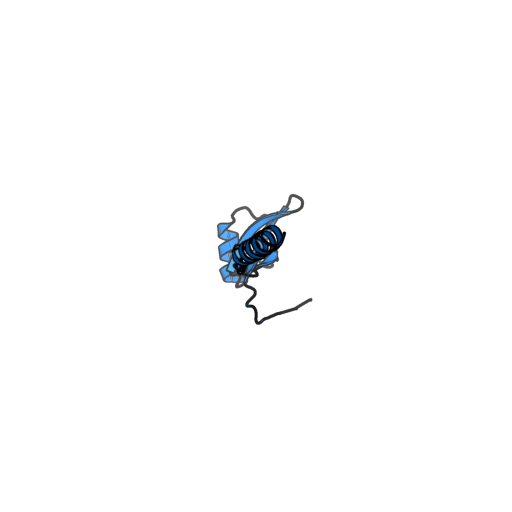 of gyration: 26.23 Å; chains: 1; bounding box: 55×34×66 Å

Organism: NCBI:txid168575

pLDDT: mean 80.21, std 18.86, range [39.12, 98.38]

Foldseek 3Di:
DCVVVVVVVVVVVVVVVPPPPPPPPPPPPQPKDKDFDPPDDAADDDQVVLQVCCCPPVVAPGWGWDADPNGTTIIGIHGPPPVDPPPPPD

InterPro domains:
  IPR003614 Knottins-like [PF00304] (32-78)
  IPR003614 Knottins-like [SM00505] (32-80)
  IPR003614 Knottins-like [cd00107] (42-77)
  IPR036574 Knottin, scorpion toxin-like superfamily [G3DSA:3.30.30.10] (32-79)
  IPR036574 Knottin, scorpion toxin-like superfamily [SSF57095] (31-78)